Protein AF-A0A2N5ZC74-F1 (afdb_monomer_lite)

InterPro domains:
  IPR011002 Flagellar motor switch protein FliG, alpha-helical [SSF48029] (7-66)
  IPR023087 Flagellar motor switch protein FliG, C-terminal [PF01706] (5-66)

Structure (mmCIF, N/CA/C/O backbone):
data_AF-A0A2N5ZC74-F1
#
_entry.id   AF-A0A2N5ZC74-F1
#
loop_
_atom_site.group_PDB
_atom_site.id
_atom_site.type_symbol
_atom_site.label_atom_id
_atom_site.label_alt_id
_atom_site.label_comp_id
_atom_site.label_asym_id
_atom_site.label_entity_id
_atom_site.label_seq_id
_atom_site.pdbx_PDB_ins_code
_atom_site.Cartn_x
_atom_site.Cartn_y
_atom_site.Cartn_z
_atom_site.occupancy
_atom_site.B_iso_or_equiv
_atom_site.auth_seq_id
_atom_site.auth_comp_id
_atom_site.auth_asym_id
_atom_site.auth_atom_id
_atom_site.pdbx_PDB_model_num
ATOM 1 N N . MET A 1 1 ? 6.708 -14.947 -9.526 1.00 85.19 1 MET A N 1
ATOM 2 C CA . MET A 1 1 ? 5.361 -14.843 -8.924 1.00 85.19 1 MET A CA 1
ATOM 3 C C . MET A 1 1 ? 5.491 -14.617 -7.421 1.00 85.19 1 MET A C 1
ATOM 5 O O . MET A 1 1 ? 6.099 -15.444 -6.750 1.00 85.19 1 MET A O 1
ATOM 9 N N . ILE A 1 2 ? 4.976 -13.490 -6.930 1.00 90.94 2 ILE A N 1
ATOM 10 C CA . ILE A 1 2 ? 4.935 -13.058 -5.526 1.00 90.94 2 ILE A CA 1
ATOM 11 C C . ILE A 1 2 ? 3.810 -13.810 -4.808 1.00 90.94 2 ILE A C 1
ATOM 13 O O . ILE A 1 2 ? 2.652 -13.721 -5.219 1.00 90.94 2 ILE A O 1
ATOM 17 N N . LYS A 1 3 ? 4.140 -14.566 -3.755 1.00 88.50 3 LYS A N 1
ATOM 18 C CA . LYS A 1 3 ? 3.190 -15.461 -3.056 1.00 88.50 3 LYS A CA 1
ATOM 19 C C . LYS A 1 3 ? 2.568 -14.848 -1.808 1.00 88.50 3 LYS A C 1
ATOM 21 O O . LYS A 1 3 ? 1.501 -15.272 -1.375 1.00 88.50 3 LYS A O 1
ATOM 26 N N . ASN A 1 4 ? 3.246 -13.882 -1.202 1.00 92.06 4 ASN A N 1
ATOM 27 C CA . ASN A 1 4 ? 2.759 -13.161 -0.035 1.00 92.06 4 ASN A CA 1
ATOM 28 C C . ASN A 1 4 ? 3.218 -11.704 -0.084 1.00 92.06 4 ASN A C 1
ATOM 30 O O . ASN A 1 4 ? 4.140 -11.345 -0.811 1.00 92.06 4 ASN A O 1
ATOM 34 N N . ILE A 1 5 ? 2.589 -10.865 0.730 1.00 93.00 5 ILE A N 1
ATOM 35 C CA . ILE A 1 5 ? 2.790 -9.420 0.665 1.00 93.00 5 ILE A CA 1
ATOM 36 C C . ILE A 1 5 ? 4.181 -8.949 1.110 1.00 93.00 5 ILE A C 1
ATOM 38 O O . ILE A 1 5 ? 4.650 -7.915 0.646 1.00 93.00 5 ILE A O 1
ATOM 42 N N . ASN A 1 6 ? 4.886 -9.717 1.944 1.00 94.75 6 ASN A N 1
ATOM 43 C CA . ASN A 1 6 ? 6.232 -9.351 2.391 1.00 94.75 6 ASN A CA 1
ATOM 44 C C . ASN A 1 6 ? 7.269 -9.495 1.267 1.00 94.75 6 ASN A C 1
ATOM 46 O O . ASN A 1 6 ? 8.294 -8.816 1.277 1.00 94.75 6 ASN A O 1
ATOM 50 N N . GLU A 1 7 ? 7.005 -10.342 0.269 1.00 94.75 7 GLU A N 1
ATOM 51 C CA . GLU A 1 7 ? 7.882 -10.511 -0.894 1.00 94.75 7 GLU A CA 1
ATOM 52 C C . GLU A 1 7 ? 7.936 -9.260 -1.791 1.00 94.75 7 GLU A C 1
ATOM 54 O O . GLU A 1 7 ? 8.899 -9.109 -2.541 1.00 94.75 7 GLU A O 1
ATOM 59 N N . ILE A 1 8 ? 6.996 -8.310 -1.644 1.00 94.25 8 ILE A N 1
ATOM 60 C CA . I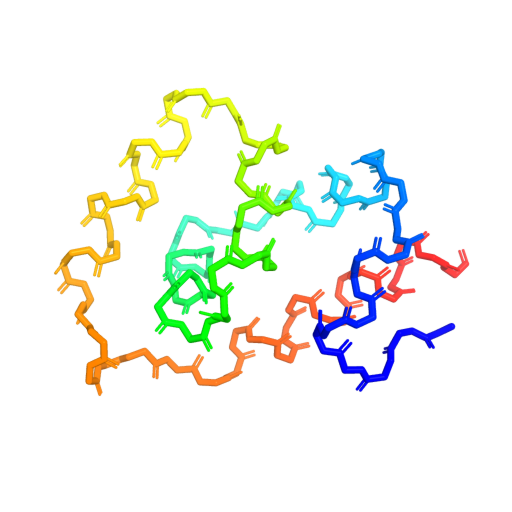LE A 1 8 ? 7.034 -6.996 -2.320 1.00 94.25 8 ILE A CA 1
ATOM 61 C C . ILE A 1 8 ? 8.316 -6.220 -2.002 1.00 94.25 8 ILE A C 1
ATOM 63 O O . ILE A 1 8 ? 8.774 -5.419 -2.813 1.00 94.25 8 ILE A O 1
ATOM 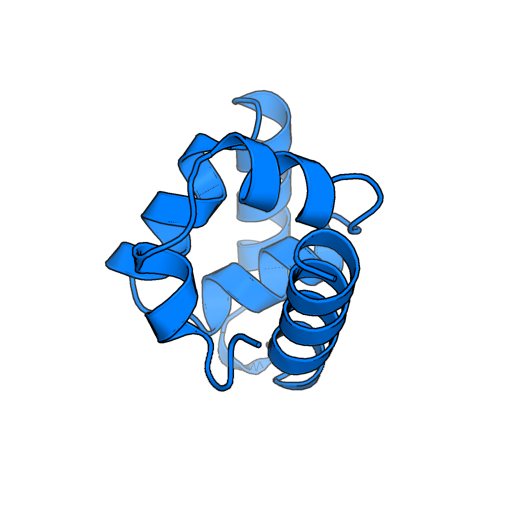67 N N . MET A 1 9 ? 8.957 -6.489 -0.863 1.00 95.75 9 MET A N 1
ATOM 68 C CA . MET A 1 9 ? 10.231 -5.860 -0.507 1.00 95.75 9 MET A CA 1
ATOM 69 C C . MET A 1 9 ? 11.352 -6.132 -1.521 1.00 95.75 9 MET A C 1
ATOM 71 O O . MET A 1 9 ? 12.303 -5.357 -1.581 1.00 95.75 9 MET A O 1
ATOM 75 N N . ARG A 1 10 ? 11.243 -7.205 -2.318 1.00 94.88 10 ARG A N 1
ATOM 76 C CA . ARG A 1 10 ? 12.214 -7.576 -3.361 1.00 94.88 10 ARG A CA 1
ATOM 77 C C . ARG A 1 10 ? 11.963 -6.880 -4.700 1.00 94.88 10 ARG A C 1
ATOM 79 O O . ARG A 1 10 ? 12.795 -7.001 -5.590 1.00 94.88 10 ARG A O 1
ATOM 86 N N . LEU A 1 11 ? 10.828 -6.200 -4.850 1.00 94.88 11 LEU A N 1
ATOM 87 C CA . LEU A 1 11 ? 10.459 -5.524 -6.087 1.00 94.88 11 LEU A CA 1
ATOM 88 C C . LEU A 1 11 ? 11.144 -4.160 -6.194 1.00 94.88 11 LEU A C 1
ATOM 90 O O . LEU A 1 11 ? 11.337 -3.442 -5.197 1.00 94.88 11 LEU A O 1
ATOM 94 N N . ASP A 1 12 ? 11.485 -3.793 -7.425 1.00 95.81 12 ASP A N 1
ATOM 95 C CA . ASP A 1 12 ? 11.887 -2.432 -7.750 1.00 95.81 12 ASP A CA 1
ATOM 96 C C . ASP A 1 12 ? 10.708 -1.456 -7.606 1.00 95.81 12 ASP A C 1
ATOM 98 O O . ASP A 1 12 ? 9.563 -1.826 -7.329 1.00 95.81 12 ASP A O 1
ATOM 102 N N . ASN A 1 13 ? 11.018 -0.166 -7.680 1.00 95.81 13 ASN A N 1
ATOM 103 C CA . ASN A 1 13 ? 10.005 0.868 -7.518 1.00 95.81 13 ASN A CA 1
ATOM 104 C C . ASN A 1 13 ? 9.072 0.936 -8.734 1.00 95.81 13 ASN A C 1
ATOM 106 O O . ASN A 1 13 ? 7.878 1.145 -8.543 1.00 95.81 13 ASN A O 1
ATOM 110 N N . ASP A 1 14 ? 9.581 0.688 -9.941 1.00 95.81 14 ASP A N 1
ATOM 111 C CA . ASP A 1 14 ? 8.809 0.769 -11.185 1.00 95.81 14 ASP A CA 1
ATOM 112 C C . ASP A 1 14 ? 7.684 -0.273 -11.215 1.00 95.81 14 ASP A C 1
ATOM 114 O O . ASP A 1 14 ? 6.530 0.065 -11.475 1.00 95.81 14 ASP A O 1
ATOM 118 N N . THR A 1 15 ? 7.972 -1.515 -10.817 1.00 95.25 15 THR A N 1
ATOM 119 C CA . THR A 1 15 ? 6.971 -2.583 -10.671 1.00 95.25 15 THR A CA 1
ATOM 120 C C . THR A 1 15 ? 5.880 -2.194 -9.673 1.00 95.25 15 THR A C 1
ATOM 122 O O . THR A 1 15 ? 4.693 -2.432 -9.901 1.00 95.25 15 THR A O 1
ATOM 125 N N . ILE A 1 16 ? 6.265 -1.584 -8.546 1.00 95.94 16 ILE A N 1
ATOM 126 C CA . ILE A 1 16 ? 5.311 -1.147 -7.520 1.00 95.94 16 ILE A CA 1
ATOM 127 C C . ILE A 1 16 ? 4.461 0.016 -8.038 1.00 95.94 16 ILE A C 1
ATOM 129 O O . ILE A 1 16 ? 3.252 0.021 -7.818 1.00 95.94 16 ILE A O 1
ATOM 133 N N . GLN A 1 17 ? 5.060 0.984 -8.733 1.00 96.50 17 GLN A N 1
ATOM 134 C CA . GLN A 1 17 ? 4.339 2.108 -9.334 1.00 96.50 17 GLN A CA 1
ATOM 135 C C . GLN A 1 17 ? 3.329 1.637 -10.377 1.00 96.50 17 GLN A C 1
ATOM 137 O O . GLN A 1 17 ? 2.192 2.111 -10.376 1.00 96.50 17 GLN A O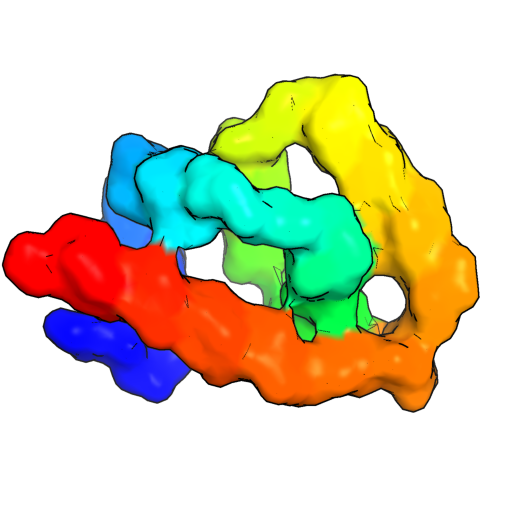 1
ATOM 142 N N . GLU A 1 18 ? 3.706 0.678 -11.220 1.00 96.06 18 GLU A N 1
ATOM 143 C CA . GLU A 1 18 ? 2.804 0.110 -12.217 1.00 96.06 18 GLU A CA 1
ATOM 144 C C . GLU A 1 18 ? 1.639 -0.636 -11.553 1.00 96.06 18 GLU A C 1
ATOM 146 O O . GLU A 1 18 ? 0.486 -0.415 -11.909 1.00 96.06 18 GLU A O 1
ATOM 151 N N . ALA A 1 19 ? 1.898 -1.432 -10.508 1.00 94.88 19 ALA A N 1
ATOM 152 C CA . ALA A 1 19 ? 0.840 -2.112 -9.755 1.00 94.88 19 ALA A CA 1
ATOM 153 C C . ALA A 1 19 ? -0.094 -1.140 -9.004 1.00 94.88 19 ALA A C 1
ATOM 155 O O . ALA A 1 19 ? -1.273 -1.436 -8.787 1.00 94.88 19 ALA A O 1
ATOM 156 N N . LEU A 1 20 ? 0.416 0.023 -8.587 1.00 95.62 20 LEU A N 1
ATOM 157 C CA . LEU A 1 20 ? -0.380 1.084 -7.966 1.00 95.62 20 LEU A CA 1
ATOM 158 C C . LEU A 1 20 ? -1.210 1.874 -8.986 1.00 95.62 20 LEU A C 1
ATOM 160 O O . LEU A 1 20 ? -2.235 2.451 -8.611 1.00 95.62 20 LEU A O 1
ATOM 164 N N . ARG A 1 21 ? -0.816 1.901 -10.265 1.00 93.25 21 ARG A N 1
ATOM 165 C CA . ARG A 1 21 ? -1.555 2.609 -11.314 1.00 93.25 21 ARG A CA 1
ATOM 166 C C . ARG A 1 21 ? -2.961 2.017 -11.450 1.00 93.25 21 ARG A C 1
ATOM 168 O O . ARG A 1 21 ? -3.145 0.817 -11.609 1.00 93.25 21 ARG A O 1
ATOM 175 N N . GLY A 1 22 ? -3.977 2.874 -11.349 1.00 87.56 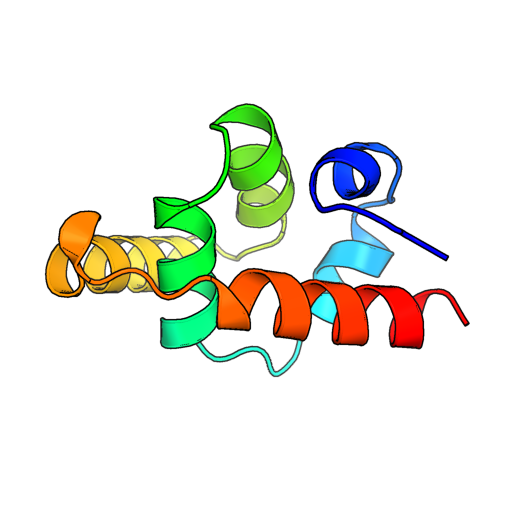22 GLY A N 1
ATOM 176 C CA . GLY A 1 22 ? -5.382 2.453 -11.397 1.00 87.56 22 GLY A CA 1
ATOM 177 C C . GLY A 1 22 ? -5.892 1.751 -10.131 1.00 87.56 22 GLY A C 1
ATOM 178 O O . GLY A 1 22 ? -7.034 1.298 -10.118 1.00 87.56 22 GLY A O 1
ATOM 179 N N . THR A 1 23 ? -5.095 1.670 -9.059 1.00 93.62 23 THR A N 1
ATOM 180 C CA . THR A 1 23 ? -5.573 1.199 -7.753 1.00 93.62 23 THR A CA 1
ATOM 181 C C . THR A 1 23 ? -6.308 2.327 -7.027 1.00 93.62 23 THR A C 1
ATOM 183 O O . THR A 1 23 ? -5.791 3.438 -6.903 1.00 93.62 23 THR A O 1
ATOM 186 N N . ASP A 1 24 ? -7.521 2.043 -6.546 1.00 94.00 24 ASP A N 1
ATOM 187 C CA . ASP A 1 24 ? -8.352 3.033 -5.857 1.00 94.00 24 ASP A CA 1
ATOM 188 C C . ASP A 1 24 ? -7.768 3.423 -4.490 1.00 94.00 24 ASP A C 1
ATOM 190 O O . ASP A 1 24 ? -7.176 2.605 -3.783 1.00 94.00 24 ASP A O 1
ATOM 194 N N . ILE A 1 25 ? -7.998 4.671 -4.074 1.00 95.56 25 ILE A N 1
ATOM 195 C CA . ILE A 1 25 ? -7.530 5.198 -2.783 1.00 95.56 25 ILE A CA 1
ATOM 196 C C . ILE A 1 25 ? -8.046 4.344 -1.616 1.00 95.56 25 ILE A C 1
ATOM 198 O O . ILE A 1 25 ? -7.312 4.105 -0.658 1.00 95.56 25 ILE A O 1
ATOM 202 N N . THR A 1 26 ? -9.281 3.843 -1.699 1.00 95.25 26 THR A N 1
ATOM 203 C CA . THR A 1 26 ? -9.886 2.979 -0.677 1.00 95.25 26 THR A CA 1
ATOM 204 C C . THR A 1 26 ? -9.137 1.657 -0.551 1.00 95.25 26 THR A C 1
ATOM 206 O O . THR A 1 26 ? -8.936 1.170 0.562 1.00 95.25 26 THR A O 1
ATOM 209 N N . GLU A 1 27 ? -8.689 1.080 -1.666 1.00 95.44 27 GLU A N 1
ATOM 210 C CA .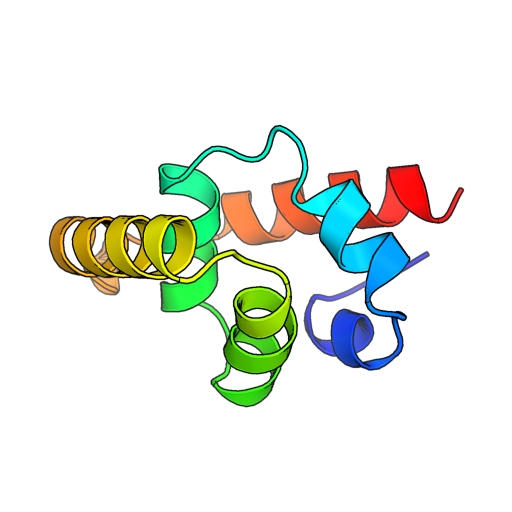 GLU A 1 27 ? -7.915 -0.163 -1.673 1.00 95.44 27 GLU A CA 1
ATOM 211 C C . GLU A 1 27 ? -6.538 0.048 -1.035 1.00 95.44 27 GLU A C 1
ATOM 213 O O . GLU A 1 27 ? -6.149 -0.716 -0.152 1.00 95.44 27 GLU A O 1
ATOM 218 N N . ILE A 1 28 ? -5.842 1.134 -1.385 1.00 96.38 28 ILE A N 1
ATOM 219 C CA . ILE A 1 28 ? -4.529 1.461 -0.803 1.00 96.38 28 ILE A CA 1
ATOM 220 C C . ILE A 1 28 ? -4.648 1.767 0.697 1.00 96.38 28 ILE A C 1
ATOM 222 O O . ILE A 1 28 ? -3.825 1.321 1.495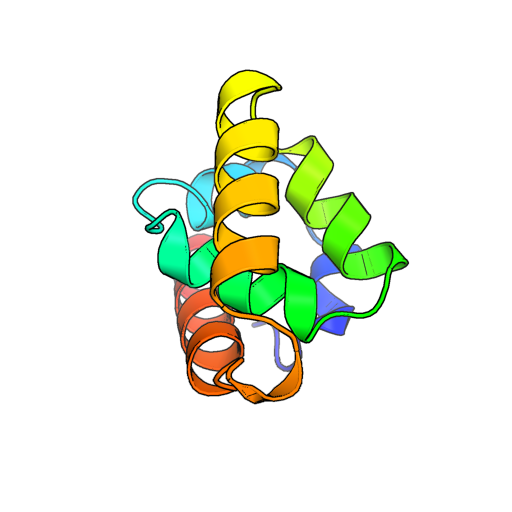 1.00 96.38 28 ILE A O 1
ATOM 226 N N . ALA A 1 29 ? -5.698 2.475 1.110 1.00 97.38 29 ALA A N 1
ATOM 227 C CA . ALA A 1 29 ? -5.950 2.761 2.518 1.00 97.38 29 ALA A CA 1
ATOM 228 C C . ALA A 1 29 ? -6.195 1.482 3.334 1.00 97.38 29 ALA A C 1
ATOM 230 O O . ALA A 1 29 ? -5.640 1.324 4.422 1.00 97.38 29 ALA A O 1
ATOM 231 N N . ASN A 1 30 ? -6.971 0.538 2.791 1.00 97.19 30 ASN A N 1
ATOM 232 C CA . ASN A 1 30 ? -7.156 -0.773 3.412 1.00 97.19 30 ASN A CA 1
ATOM 233 C C . ASN A 1 30 ? -5.839 -1.550 3.516 1.00 97.19 30 ASN A C 1
ATOM 235 O O . ASN A 1 30 ? -5.584 -2.154 4.557 1.00 97.19 30 ASN A O 1
ATOM 239 N N . LEU A 1 31 ? -4.992 -1.509 2.479 1.00 95.19 31 LEU A N 1
ATOM 240 C CA . LEU A 1 31 ? -3.656 -2.103 2.539 1.00 95.19 31 LEU A CA 1
ATOM 241 C C . LEU A 1 31 ? -2.878 -1.531 3.726 1.00 95.19 31 LEU A C 1
ATOM 243 O O . LEU A 1 31 ? -2.457 -2.284 4.596 1.00 95.19 31 LEU A O 1
ATOM 247 N N . PHE A 1 32 ? -2.741 -0.210 3.835 1.00 95.81 32 PHE A N 1
ATOM 248 C CA . PHE A 1 32 ? -1.904 0.402 4.876 1.00 95.81 32 PHE A CA 1
ATOM 249 C C . PHE A 1 32 ? -2.336 0.048 6.304 1.00 95.81 32 PHE A C 1
ATOM 251 O O . PHE A 1 32 ? -1.490 -0.055 7.187 1.00 95.81 32 PHE A O 1
ATOM 258 N N . LEU A 1 33 ? -3.626 -0.207 6.532 1.00 96.19 33 LEU A N 1
ATOM 259 C CA . LEU A 1 33 ? -4.141 -0.635 7.837 1.00 96.19 33 LEU A CA 1
ATOM 260 C C . LEU A 1 33 ? -3.780 -2.083 8.209 1.00 96.19 33 LEU A C 1
ATOM 262 O O . LEU A 1 33 ? -3.807 -2.437 9.393 1.00 96.19 33 LEU A O 1
ATOM 266 N N . LEU A 1 34 ? -3.474 -2.921 7.217 1.00 94.06 34 LEU A N 1
ATOM 267 C CA . LEU A 1 34 ? -3.232 -4.357 7.378 1.00 94.06 34 LEU A CA 1
ATOM 268 C C . LEU A 1 34 ? -1.758 -4.752 7.253 1.00 94.06 34 LEU A C 1
ATOM 270 O O . LEU A 1 34 ? -1.388 -5.858 7.652 1.00 94.06 34 LEU A O 1
ATOM 274 N N . LEU A 1 35 ? -0.924 -3.884 6.685 1.00 94.69 35 LEU A N 1
ATOM 275 C CA . LEU A 1 35 ? 0.485 -4.168 6.442 1.00 94.69 35 LEU A CA 1
ATOM 276 C C . LEU A 1 35 ? 1.360 -3.852 7.650 1.00 94.69 35 LEU A C 1
ATOM 278 O O . LEU A 1 35 ? 1.051 -2.998 8.480 1.00 94.69 35 LEU A O 1
ATOM 282 N N . SER A 1 36 ? 2.499 -4.539 7.717 1.00 95.12 36 SER A N 1
ATOM 283 C CA . SER A 1 36 ? 3.585 -4.119 8.591 1.00 95.12 36 SER A CA 1
ATOM 284 C C . SER A 1 36 ? 4.151 -2.782 8.104 1.00 95.12 36 SER A C 1
ATOM 286 O O . SER A 1 36 ? 4.159 -2.490 6.904 1.00 95.12 36 SER A O 1
ATOM 288 N N . GLU A 1 37 ? 4.654 -1.981 9.040 1.00 94.12 37 GLU A N 1
ATOM 289 C CA . GLU A 1 37 ? 5.220 -0.659 8.755 1.00 94.12 37 GLU A CA 1
ATOM 290 C C . GLU A 1 37 ? 6.280 -0.674 7.633 1.00 94.12 37 GLU A C 1
ATOM 292 O O . GLU A 1 37 ? 6.182 0.165 6.735 1.00 94.12 37 GLU A O 1
ATOM 297 N N . PRO A 1 38 ? 7.216 -1.649 7.558 1.00 96.00 38 PRO A N 1
ATOM 298 C CA . PRO A 1 38 ? 8.200 -1.683 6.475 1.00 96.00 38 PRO A CA 1
ATOM 299 C C . PRO A 1 38 ? 7.583 -1.849 5.080 1.00 96.00 38 PRO A C 1
ATOM 301 O O . PRO A 1 38 ? 8.025 -1.210 4.123 1.00 96.00 38 PRO A O 1
ATOM 304 N N . VAL A 1 39 ? 6.551 -2.690 4.950 1.00 95.94 39 VAL A N 1
ATOM 305 C CA . VAL A 1 39 ? 5.895 -2.950 3.660 1.00 95.94 39 VAL A CA 1
ATOM 306 C C . VAL A 1 39 ? 5.022 -1.761 3.268 1.00 95.94 39 VAL A C 1
ATOM 308 O O . VAL A 1 39 ? 5.079 -1.311 2.122 1.00 95.94 39 VAL A O 1
ATOM 311 N N . ALA A 1 40 ? 4.277 -1.196 4.224 1.00 96.00 40 ALA A N 1
ATOM 312 C CA . ALA A 1 40 ? 3.502 0.023 4.008 1.00 96.00 40 ALA A CA 1
ATOM 313 C C . ALA A 1 40 ? 4.403 1.184 3.553 1.00 96.00 40 ALA A C 1
ATOM 315 O O . ALA A 1 40 ? 4.077 1.869 2.587 1.00 96.00 40 ALA A O 1
ATOM 316 N N . TYR A 1 41 ? 5.576 1.347 4.174 1.00 96.25 41 TYR A N 1
ATOM 317 C CA . TYR A 1 41 ? 6.563 2.356 3.793 1.00 96.25 41 TYR A CA 1
ATOM 318 C C . TYR A 1 41 ? 7.137 2.130 2.385 1.00 96.25 41 TYR A C 1
ATOM 320 O O . TYR A 1 41 ? 7.264 3.064 1.593 1.00 96.25 41 TYR A O 1
ATOM 328 N N . LYS A 1 42 ? 7.464 0.883 2.020 1.00 96.50 42 LYS A N 1
ATOM 329 C CA . LYS A 1 42 ? 7.945 0.560 0.665 1.00 96.50 42 LYS A CA 1
ATOM 330 C C . LYS A 1 42 ? 6.912 0.936 -0.404 1.00 96.50 42 LYS A C 1
ATOM 332 O O . LYS A 1 42 ? 7.303 1.472 -1.439 1.00 96.50 42 LYS A O 1
ATOM 337 N N . ILE A 1 43 ? 5.624 0.709 -0.144 1.00 96.12 43 ILE A N 1
ATOM 338 C CA . ILE A 1 43 ? 4.533 1.089 -1.052 1.00 96.12 43 ILE A CA 1
ATOM 339 C C . ILE A 1 43 ? 4.326 2.609 -1.054 1.00 96.12 43 ILE A C 1
ATOM 341 O O . ILE A 1 43 ? 4.236 3.207 -2.123 1.00 96.12 43 ILE A O 1
ATOM 345 N N . SER A 1 44 ? 4.300 3.257 0.114 1.00 96.00 44 SER A N 1
ATOM 346 C CA . SER A 1 44 ? 3.981 4.686 0.229 1.00 96.00 44 SER A CA 1
ATOM 347 C C . SER A 1 44 ? 4.977 5.600 -0.479 1.00 96.00 44 SER A C 1
ATOM 349 O O . SER A 1 44 ? 4.571 6.614 -1.037 1.00 96.00 44 SER A O 1
ATOM 351 N N . ARG A 1 45 ? 6.259 5.220 -0.546 1.00 96.56 45 ARG A N 1
ATOM 352 C CA . ARG A 1 45 ? 7.284 5.964 -1.301 1.00 96.56 45 ARG A CA 1
ATOM 353 C C . ARG A 1 45 ? 7.044 6.019 -2.811 1.00 96.56 45 ARG A C 1
ATOM 355 O O . ARG A 1 45 ? 7.704 6.794 -3.493 1.00 96.56 45 ARG A O 1
ATOM 362 N N . ASN A 1 46 ? 6.135 5.196 -3.326 1.00 97.25 46 ASN A N 1
ATOM 363 C CA . ASN A 1 46 ? 5.732 5.185 -4.731 1.00 97.25 46 ASN A CA 1
ATOM 364 C C . ASN A 1 46 ? 4.446 5.990 -4.982 1.00 97.25 46 ASN A C 1
ATOM 366 O O . ASN A 1 46 ? 3.929 6.002 -6.096 1.00 97.25 46 ASN A O 1
ATOM 370 N N . LEU A 1 47 ? 3.930 6.673 -3.957 1.00 96.81 47 LEU A N 1
ATOM 371 C CA . LEU A 1 47 ? 2.824 7.614 -4.067 1.00 96.81 47 LEU A CA 1
ATOM 372 C C . LEU A 1 47 ? 3.363 9.045 -4.086 1.00 96.81 47 LEU A C 1
ATOM 374 O O . LEU A 1 47 ? 4.345 9.368 -3.420 1.00 96.81 47 LEU A O 1
ATOM 378 N N . SER A 1 48 ? 2.678 9.937 -4.803 1.00 96.00 48 SER A N 1
ATOM 379 C CA . SER A 1 48 ? 2.899 11.373 -4.619 1.00 96.00 48 SER A CA 1
ATOM 380 C C . SER A 1 48 ? 2.444 11.805 -3.223 1.00 96.00 48 SER A C 1
ATOM 382 O O . SER A 1 48 ? 1.541 11.193 -2.649 1.00 96.00 48 SER A O 1
ATOM 384 N N . THR A 1 49 ? 2.998 12.902 -2.698 1.00 96.00 49 THR A N 1
ATOM 385 C CA . THR A 1 49 ? 2.614 13.452 -1.384 1.00 96.00 49 THR A CA 1
ATOM 386 C C . THR A 1 49 ? 1.100 13.626 -1.259 1.00 96.00 49 THR A C 1
ATOM 388 O O . THR A 1 49 ? 0.492 13.127 -0.318 1.00 96.00 49 THR A O 1
ATOM 391 N N . ARG A 1 50 ? 0.467 14.221 -2.279 1.00 97.00 50 ARG A N 1
ATOM 392 C CA . ARG A 1 50 ? -0.988 14.426 -2.317 1.00 97.00 50 ARG A CA 1
ATOM 393 C C . ARG A 1 50 ? -1.772 13.111 -2.307 1.00 97.00 50 ARG A C 1
ATOM 395 O O . ARG A 1 50 ? -2.840 13.036 -1.708 1.00 97.00 50 ARG A O 1
ATOM 402 N N . ALA A 1 51 ? -1.295 12.084 -3.013 1.00 96.56 51 ALA A N 1
ATOM 403 C CA . ALA A 1 51 ? -1.949 10.777 -3.010 1.00 96.56 51 ALA A CA 1
ATOM 404 C C . ALA A 1 51 ? -1.807 10.095 -1.641 1.00 96.56 51 ALA A C 1
ATOM 406 O O . ALA A 1 51 ? -2.783 9.561 -1.121 1.00 96.56 51 ALA A O 1
ATOM 407 N N . PHE A 1 52 ? -0.621 10.173 -1.036 1.00 97.06 52 PHE A N 1
ATOM 408 C CA . PHE A 1 52 ? -0.354 9.640 0.297 1.00 97.06 52 PHE A CA 1
ATOM 409 C C . PHE A 1 52 ? -1.225 10.296 1.379 1.00 97.06 52 PHE A C 1
ATOM 411 O O . PHE A 1 52 ? -1.793 9.593 2.212 1.00 97.06 52 PHE A O 1
ATOM 418 N N . GLU A 1 53 ? -1.394 11.619 1.342 1.00 97.75 53 GLU A N 1
ATOM 419 C CA . GLU A 1 53 ? -2.277 12.349 2.264 1.00 97.75 53 GLU A CA 1
ATOM 420 C C . GLU A 1 53 ? -3.720 11.839 2.190 1.00 97.75 53 GLU A C 1
ATOM 422 O O . GLU A 1 53 ? -4.287 11.456 3.213 1.00 97.75 53 GLU A O 1
ATOM 427 N N . LYS A 1 54 ? -4.276 11.717 0.978 1.00 97.62 54 LYS A N 1
ATOM 428 C CA . LYS A 1 54 ? -5.633 11.186 0.773 1.00 97.62 54 LYS A CA 1
ATOM 429 C C . LYS A 1 54 ? -5.785 9.745 1.255 1.00 97.62 54 LYS A C 1
ATOM 431 O O . LYS A 1 54 ? -6.806 9.392 1.839 1.00 97.62 54 LYS A O 1
ATOM 436 N N . VAL A 1 55 ? -4.780 8.903 1.011 1.00 97.69 55 VAL A N 1
ATOM 437 C CA . VAL A 1 55 ? -4.762 7.518 1.504 1.00 97.69 55 VAL A CA 1
ATOM 438 C C . VAL A 1 55 ? -4.778 7.493 3.031 1.00 97.69 55 VAL A C 1
ATOM 440 O O . VAL A 1 55 ? -5.529 6.716 3.614 1.00 97.69 55 VAL A O 1
ATOM 443 N N . ASN A 1 56 ? -4.005 8.359 3.690 1.00 96.50 56 ASN A N 1
ATOM 444 C CA . ASN A 1 56 ? -3.977 8.440 5.149 1.00 96.50 56 ASN A CA 1
ATOM 445 C C . ASN A 1 56 ? -5.291 8.951 5.739 1.00 96.50 56 ASN A C 1
ATOM 447 O O . ASN A 1 56 ? -5.754 8.408 6.741 1.00 96.50 56 ASN A O 1
ATOM 451 N N . GLU A 1 57 ? -5.899 9.975 5.141 1.00 97.62 57 GLU A N 1
ATOM 452 C CA . GLU A 1 57 ? -7.237 10.436 5.527 1.00 97.62 57 GLU A CA 1
ATOM 453 C C . GLU A 1 57 ? -8.244 9.293 5.402 1.00 97.62 57 GLU A C 1
ATOM 455 O O . GLU A 1 57 ? -8.938 8.967 6.367 1.00 97.62 57 GLU A O 1
ATOM 460 N N . LYS A 1 58 ? -8.227 8.582 4.270 1.00 97.94 58 LYS A N 1
ATOM 461 C CA . LYS A 1 58 ? -9.126 7.452 4.046 1.00 97.94 58 LYS A CA 1
ATOM 462 C C . LYS A 1 58 ? -8.882 6.292 5.014 1.00 97.94 58 LYS A C 1
ATOM 464 O O . LYS A 1 58 ? -9.830 5.668 5.484 1.00 97.94 58 LYS A O 1
ATOM 469 N N . ALA A 1 59 ? -7.629 6.007 5.355 1.00 96.56 59 ALA A N 1
ATOM 470 C CA . ALA A 1 59 ? -7.281 4.975 6.327 1.00 96.56 59 ALA A CA 1
ATOM 471 C C . ALA A 1 59 ? -7.790 5.327 7.735 1.00 96.56 59 ALA A C 1
ATOM 473 O O . ALA A 1 59 ? -8.261 4.442 8.452 1.00 96.56 59 ALA A O 1
ATOM 474 N N . LYS A 1 60 ? -7.755 6.612 8.119 1.00 96.12 60 LYS A N 1
ATOM 475 C CA . LYS A 1 60 ? -8.355 7.092 9.376 1.00 96.12 60 LYS A CA 1
ATOM 476 C C . LYS A 1 60 ? -9.874 6.917 9.379 1.00 96.12 60 LYS A C 1
ATOM 478 O O . LYS A 1 60 ? -10.406 6.467 10.387 1.00 96.12 60 LYS A O 1
ATOM 483 N N . GLU A 1 61 ? -10.547 7.223 8.266 1.00 96.38 61 GLU A N 1
ATOM 484 C CA . GLU A 1 61 ? -11.997 7.015 8.119 1.00 96.38 61 GLU A CA 1
ATOM 485 C C . GLU A 1 61 ? -12.391 5.539 8.246 1.00 96.38 61 GLU A C 1
ATOM 487 O O . GLU A 1 61 ? -13.358 5.214 8.929 1.00 96.38 61 GLU A O 1
ATOM 492 N N . ILE A 1 62 ? -11.651 4.640 7.587 1.00 96.12 62 ILE A N 1
ATOM 493 C CA . ILE A 1 62 ? -11.928 3.197 7.630 1.00 96.12 62 ILE A CA 1
ATOM 494 C C . ILE A 1 62 ? -11.670 2.665 9.043 1.00 96.12 62 ILE A C 1
ATOM 496 O O . ILE A 1 62 ? -12.518 1.991 9.626 1.00 96.12 62 ILE A O 1
ATOM 500 N N . GLY A 1 63 ? -10.502 2.974 9.609 1.00 93.75 63 GLY A N 1
ATOM 501 C CA . GLY A 1 63 ? -10.051 2.435 10.885 1.00 93.75 63 GLY A CA 1
ATOM 502 C C . GLY A 1 63 ? -9.680 0.948 10.811 1.00 93.75 63 GLY A C 1
ATOM 503 O O . GLY A 1 63 ? -10.260 0.149 10.078 1.00 93.75 63 GLY A O 1
ATOM 504 N N . LYS A 1 64 ? -8.701 0.532 11.622 1.00 85.38 64 LYS A N 1
ATOM 505 C CA . LYS A 1 64 ? -8.098 -0.812 11.533 1.00 85.38 64 LYS A CA 1
ATOM 506 C C . LYS A 1 64 ? -9.099 -1.972 11.653 1.00 85.38 64 LYS A C 1
ATOM 508 O O . LYS A 1 64 ? -8.905 -3.006 11.027 1.00 85.38 64 LYS A O 1
ATOM 513 N N . LYS A 1 65 ? -10.167 -1.812 12.444 1.00 88.56 65 LYS A N 1
ATOM 514 C CA . LYS A 1 65 ? -11.187 -2.857 12.660 1.00 88.56 65 LYS A CA 1
ATOM 515 C C . LYS A 1 65 ? -12.049 -3.140 11.423 1.00 88.56 65 LYS A C 1
ATOM 517 O O . LYS A 1 65 ? -12.622 -4.218 11.350 1.00 88.56 65 LYS A O 1
ATOM 522 N N . ASN A 1 66 ? -12.125 -2.201 10.479 1.00 90.31 66 ASN A N 1
ATOM 523 C CA . ASN A 1 66 ? -12.936 -2.327 9.265 1.00 90.31 66 ASN A CA 1
ATOM 524 C C . ASN A 1 66 ? -12.088 -2.604 8.015 1.00 90.31 66 ASN A C 1
ATOM 526 O O . ASN A 1 66 ? -12.613 -2.585 6.903 1.00 90.31 66 ASN A O 1
ATOM 530 N N . ALA A 1 67 ? -10.781 -2.820 8.179 1.00 91.81 67 ALA A N 1
ATOM 531 C CA . ALA A 1 67 ? -9.903 -3.102 7.059 1.00 91.81 67 ALA A CA 1
ATOM 532 C C . ALA A 1 67 ? -10.124 -4.531 6.535 1.00 91.81 67 ALA A C 1
ATOM 534 O O . ALA A 1 67 ? -10.175 -5.487 7.311 1.00 91.81 67 ALA A O 1
ATOM 535 N N . ASP A 1 68 ? -10.239 -4.679 5.216 1.00 93.62 68 ASP A N 1
ATOM 536 C CA . ASP A 1 68 ? -10.602 -5.946 4.574 1.00 93.62 68 ASP A CA 1
ATOM 537 C C . ASP A 1 68 ? -9.394 -6.604 3.889 1.00 93.62 68 ASP A C 1
ATOM 539 O O . ASP A 1 68 ? -8.716 -6.016 3.041 1.00 93.62 68 ASP A O 1
ATOM 543 N N . LYS A 1 69 ? -9.125 -7.865 4.239 1.00 91.88 69 LYS A N 1
ATOM 544 C CA . LYS A 1 69 ? -7.967 -8.618 3.742 1.00 91.88 69 LYS A CA 1
ATOM 545 C C . LYS A 1 69 ? -8.003 -8.842 2.227 1.00 91.88 69 LYS A C 1
ATOM 547 O O . LYS A 1 69 ? -6.938 -8.982 1.629 1.00 91.88 69 LYS A O 1
ATOM 552 N N . LYS A 1 70 ? -9.182 -8.781 1.589 1.00 94.88 70 LYS A N 1
ATOM 553 C CA . LYS A 1 70 ? -9.325 -8.934 0.129 1.00 94.88 70 LYS A CA 1
ATOM 554 C C . LYS A 1 70 ? -8.479 -7.940 -0.669 1.00 94.88 70 LYS A C 1
ATOM 556 O O . LYS A 1 70 ? -8.098 -8.226 -1.801 1.00 94.88 70 LYS A O 1
ATOM 561 N N . TYR A 1 71 ? -8.184 -6.773 -0.092 1.00 94.69 71 TYR A N 1
ATOM 562 C CA . TYR A 1 71 ? -7.385 -5.748 -0.757 1.00 94.69 71 TYR A CA 1
ATOM 563 C C . TYR A 1 71 ? -5.903 -6.143 -0.849 1.00 94.69 71 TYR A C 1
ATOM 565 O O . TYR A 1 71 ? -5.254 -5.793 -1.830 1.00 94.69 71 TYR A O 1
ATOM 573 N N . ILE A 1 72 ? -5.390 -6.958 0.086 1.00 94.31 72 ILE A N 1
ATOM 574 C CA . ILE A 1 72 ? -4.056 -7.576 -0.032 1.00 94.31 72 ILE A CA 1
ATOM 575 C C . ILE A 1 72 ? -4.031 -8.528 -1.229 1.00 94.31 72 ILE A C 1
ATOM 577 O O . ILE A 1 72 ? -3.131 -8.442 -2.064 1.00 94.31 72 ILE A O 1
ATOM 581 N N . ASP A 1 73 ? -5.034 -9.398 -1.344 1.00 93.88 73 ASP A N 1
ATOM 582 C CA . ASP A 1 73 ? -5.109 -10.380 -2.429 1.00 93.88 73 ASP A CA 1
ATOM 583 C C . ASP A 1 73 ? -5.288 -9.704 -3.797 1.00 93.88 73 ASP A C 1
ATOM 585 O O . ASP A 1 73 ? -4.662 -10.100 -4.781 1.00 93.88 73 ASP A O 1
ATOM 589 N N . SER A 1 74 ? -6.114 -8.656 -3.861 1.00 94.12 74 SER A N 1
ATOM 590 C CA . SER A 1 74 ? -6.297 -7.817 -5.052 1.00 94.12 74 SER A CA 1
ATOM 591 C C . SER A 1 74 ? -4.983 -7.169 -5.493 1.00 94.12 74 SER A C 1
ATOM 593 O O . SER A 1 74 ? -4.591 -7.278 -6.657 1.00 94.12 74 SER A O 1
ATOM 595 N N . PHE A 1 75 ? -4.247 -6.567 -4.557 1.00 95.00 75 PHE A N 1
ATOM 596 C CA . PHE A 1 75 ? -2.971 -5.935 -4.866 1.00 95.00 75 PHE A CA 1
ATOM 597 C C . PHE A 1 75 ? -1.910 -6.947 -5.312 1.00 95.00 75 PHE A C 1
ATOM 599 O O . PHE A 1 75 ? -1.211 -6.715 -6.297 1.00 95.00 75 PHE A O 1
ATOM 606 N N . LEU A 1 76 ? -1.836 -8.117 -4.669 1.00 94.69 76 LEU A N 1
ATOM 607 C CA . LEU A 1 76 ? -0.937 -9.198 -5.087 1.00 94.69 76 LEU A CA 1
ATOM 608 C C . LEU A 1 76 ? -1.243 -9.712 -6.498 1.00 94.69 76 LEU A C 1
ATOM 610 O O . LEU A 1 76 ? -0.315 -10.054 -7.233 1.00 94.69 76 LEU A O 1
ATOM 614 N N . LYS A 1 77 ? -2.517 -9.755 -6.907 1.00 94.31 77 LYS A N 1
ATOM 615 C CA . LYS A 1 77 ? -2.892 -10.096 -8.289 1.00 94.31 77 LYS A CA 1
ATOM 616 C C . LYS A 1 77 ? -2.359 -9.067 -9.284 1.00 94.31 77 LYS A C 1
ATOM 618 O O . LYS A 1 77 ? -1.754 -9.467 -10.274 1.00 94.31 77 LYS A O 1
ATOM 623 N N . LYS A 1 78 ? -2.513 -7.769 -8.995 1.00 94.69 78 LYS A N 1
ATOM 624 C CA . LYS A 1 78 ? -1.985 -6.684 -9.843 1.00 94.69 78 LYS A CA 1
ATOM 625 C C . LYS A 1 78 ? -0.465 -6.747 -9.959 1.00 94.69 78 LYS A C 1
ATOM 627 O O . LYS A 1 78 ? 0.064 -6.765 -11.065 1.00 94.69 78 LYS A O 1
ATOM 632 N N . VAL A 1 79 ? 0.235 -6.886 -8.833 1.00 94.56 79 VAL A N 1
ATOM 633 C CA . VAL A 1 79 ? 1.696 -7.056 -8.811 1.00 94.56 79 VAL A CA 1
ATOM 634 C C . VAL A 1 79 ? 2.120 -8.235 -9.686 1.00 94.56 79 VAL A C 1
ATOM 636 O O . VAL A 1 79 ? 2.984 -8.092 -10.543 1.00 94.56 79 VAL A O 1
ATOM 639 N N . ASN A 1 80 ? 1.481 -9.395 -9.526 1.00 94.69 80 ASN A N 1
ATOM 640 C CA . ASN A 1 80 ? 1.815 -10.564 -10.334 1.00 94.69 80 ASN A CA 1
ATOM 641 C C . ASN A 1 80 ? 1.518 -10.374 -11.827 1.00 94.69 80 ASN A C 1
ATOM 643 O O . ASN A 1 80 ? 2.277 -10.899 -12.635 1.00 94.69 80 ASN A O 1
ATOM 647 N N . SER A 1 81 ? 0.476 -9.619 -12.199 1.00 94.19 81 SER A N 1
ATOM 648 C CA . SER A 1 81 ? 0.214 -9.300 -13.610 1.00 94.19 81 SER A CA 1
ATOM 649 C C . SER A 1 81 ? 1.264 -8.379 -14.231 1.00 94.19 81 SER A C 1
ATOM 651 O O . SER A 1 81 ? 1.522 -8.502 -15.419 1.00 94.19 81 SER A O 1
ATOM 653 N N . VAL A 1 82 ? 1.896 -7.506 -13.439 1.00 93.50 82 VAL A N 1
ATOM 654 C CA . VAL A 1 82 ? 2.999 -6.645 -13.901 1.00 93.50 82 VAL A CA 1
ATOM 655 C C . VAL A 1 82 ? 4.301 -7.438 -14.041 1.00 93.50 82 VAL A C 1
ATOM 657 O O . VAL A 1 82 ? 5.080 -7.185 -14.949 1.00 93.50 82 VAL A O 1
ATOM 660 N N . CYS A 1 83 ? 4.547 -8.408 -13.155 1.00 86.56 83 CYS A N 1
ATOM 661 C CA . CYS A 1 83 ? 5.750 -9.246 -13.195 1.00 86.56 83 CYS A CA 1
ATOM 662 C C . CYS A 1 83 ? 5.693 -10.408 -14.210 1.00 86.56 83 CYS A C 1
ATOM 664 O O . CYS A 1 83 ? 6.594 -11.251 -14.175 1.00 86.56 83 CYS A O 1
ATOM 666 N N . SER A 1 84 ? 4.614 -10.532 -14.991 1.00 78.88 84 SER A N 1
ATOM 667 C CA . SER A 1 84 ? 4.406 -11.634 -15.946 1.00 78.88 84 SER A CA 1
ATOM 668 C C . SER A 1 84 ? 4.983 -11.334 -17.323 1.00 78.88 84 SER A C 1
ATOM 670 O O . SER A 1 84 ? 5.035 -10.144 -17.695 1.00 78.88 84 SER A O 1
#

Radius of gyration: 11.76 Å; chains: 1; bounding box: 25×30×29 Å

Secondary structure (DSSP, 8-state):
---SGGGGGGS-HHHHHHHHTT--HHHHHHHHHHS-HHHHHHHHTTS-HHHHHHHHHHHHHH-GGG--THHHHHHHHHHHHHT-

pLDDT: mean 94.48, std 3.14, range [78.88, 97.94]

Organism: Muiribacterium halophilum (NCBI:txid2053465)

Foldseek 3Di:
DDDFLVCCVVDDLVLLLQLCVPPDLLLLLLVLLPDDPVSNVSNLVSDDPVSSVSSPVNNVVCDSVNRDCVSRVSSVVSSVVSVD

Sequence (84 aa):
MIKNINEIMRLDNDTIQEALRGTDITEIANLFLLLSEPVAYKISRNLSTRAFEKVNEKAKEIGKKNADKKYIDSFLKKVNSVCS